Protein AF-A0A139CQV8-F1 (afdb_monomer_lite)

Structure (mmCIF, N/CA/C/O backbone):
data_AF-A0A139CQV8-F1
#
_entry.id   AF-A0A139CQV8-F1
#
loop_
_atom_site.group_PDB
_atom_site.id
_atom_site.type_symbol
_atom_site.label_atom_id
_atom_site.label_alt_id
_atom_site.label_comp_id
_atom_site.label_asym_id
_atom_site.label_entity_id
_atom_site.label_seq_id
_atom_site.pdbx_PDB_ins_code
_atom_site.Cartn_x
_atom_site.Cartn_y
_atom_site.Cartn_z
_atom_site.occupancy
_atom_site.B_iso_or_equiv
_atom_site.auth_seq_id
_atom_site.auth_comp_id
_atom_site.auth_asym_id
_atom_site.auth_atom_id
_atom_site.pdbx_PDB_model_num
ATOM 1 N N . MET A 1 1 ? 3.858 -13.547 3.467 1.00 70.50 1 MET A N 1
ATOM 2 C CA . MET A 1 1 ? 4.031 -12.184 4.027 1.00 70.50 1 MET A CA 1
ATOM 3 C C . MET A 1 1 ? 3.037 -11.959 5.156 1.00 70.50 1 MET A C 1
ATOM 5 O O . MET A 1 1 ? 1.861 -12.244 4.960 1.00 70.50 1 MET A O 1
ATOM 9 N N . ARG A 1 2 ? 3.491 -11.450 6.311 1.00 82.38 2 ARG A N 1
ATOM 10 C CA . ARG A 1 2 ? 2.631 -11.164 7.477 1.00 82.38 2 ARG A CA 1
ATOM 11 C C . ARG A 1 2 ? 1.582 -10.074 7.193 1.00 82.38 2 ARG A C 1
ATOM 13 O O . ARG A 1 2 ? 0.437 -10.244 7.586 1.00 82.38 2 ARG A O 1
ATOM 20 N N . ALA A 1 3 ? 1.937 -9.041 6.419 1.00 84.75 3 ALA A N 1
ATOM 21 C CA . ALA A 1 3 ? 1.016 -7.972 6.007 1.00 84.75 3 ALA A CA 1
ATOM 22 C C . ALA A 1 3 ? -0.212 -8.504 5.248 1.00 84.75 3 ALA A C 1
ATOM 24 O O . ALA A 1 3 ? -1.337 -8.283 5.670 1.00 84.75 3 ALA A O 1
ATOM 25 N N . LYS A 1 4 ? -0.013 -9.301 4.190 1.00 85.88 4 LYS A N 1
ATOM 26 C CA . LYS A 1 4 ? -1.122 -9.911 3.428 1.00 85.88 4 LYS A CA 1
ATOM 27 C C . LYS A 1 4 ? -2.075 -10.723 4.304 1.00 85.88 4 LYS A C 1
ATOM 29 O O . LYS A 1 4 ? -3.280 -10.699 4.089 1.00 85.88 4 LYS A O 1
ATOM 34 N N . LYS A 1 5 ? -1.522 -11.465 5.275 1.00 88.62 5 LYS A N 1
ATOM 35 C CA . LYS A 1 5 ? -2.326 -12.266 6.201 1.00 88.62 5 LYS A CA 1
ATOM 36 C C . LYS A 1 5 ? -3.226 -11.361 7.046 1.00 88.62 5 LYS A C 1
ATOM 38 O O . LYS A 1 5 ? -4.411 -11.640 7.129 1.00 88.62 5 LYS A O 1
ATOM 43 N N . PHE A 1 6 ? -2.690 -10.250 7.556 1.00 89.06 6 PHE A N 1
ATOM 44 C CA . PHE A 1 6 ? -3.457 -9.257 8.309 1.00 89.06 6 PHE A CA 1
ATOM 45 C C . PHE A 1 6 ? -4.657 -8.712 7.516 1.00 89.06 6 PHE A C 1
ATOM 47 O O . PHE A 1 6 ? -5.773 -8.743 8.026 1.00 89.06 6 PHE A O 1
ATOM 54 N N . PHE A 1 7 ? -4.460 -8.273 6.265 1.00 89.00 7 PHE A N 1
ATOM 55 C CA . PHE A 1 7 ? -5.565 -7.756 5.439 1.00 89.00 7 PHE A CA 1
ATOM 56 C C . PHE A 1 7 ? -6.601 -8.836 5.115 1.00 89.00 7 PHE A C 1
ATOM 58 O O . PHE A 1 7 ? -7.799 -8.591 5.220 1.00 89.00 7 PHE A O 1
ATOM 65 N N . ARG A 1 8 ? -6.148 -10.059 4.814 1.00 89.19 8 ARG A N 1
ATOM 66 C CA . ARG A 1 8 ? -7.038 -11.192 4.538 1.00 89.19 8 ARG A CA 1
ATOM 67 C C . ARG A 1 8 ? -7.851 -11.624 5.761 1.00 89.19 8 ARG A C 1
ATOM 69 O O . ARG A 1 8 ? -9.025 -11.924 5.620 1.00 89.19 8 ARG A O 1
ATOM 76 N N . GLU A 1 9 ? -7.251 -11.653 6.953 1.00 91.50 9 GLU A N 1
ATOM 77 C CA . GLU A 1 9 ? -7.955 -11.978 8.208 1.00 91.50 9 GLU A CA 1
ATOM 78 C C . GLU A 1 9 ? -8.992 -10.916 8.593 1.00 91.50 9 GLU A C 1
ATOM 80 O O . GLU A 1 9 ? -9.934 -11.208 9.323 1.00 91.50 9 GLU A O 1
ATOM 85 N N . LYS A 1 10 ? -8.820 -9.687 8.104 1.00 88.25 10 LYS A N 1
ATOM 86 C CA . LYS A 1 10 ? -9.754 -8.577 8.299 1.00 88.25 10 LYS A CA 1
ATOM 87 C C . LYS A 1 10 ? -10.819 -8.477 7.200 1.00 88.25 10 LYS A C 1
ATOM 89 O O . LYS A 1 10 ? -11.626 -7.558 7.271 1.00 88.25 10 LYS A O 1
ATOM 94 N N . ASP A 1 11 ? -10.809 -9.388 6.223 1.00 88.81 11 ASP A N 1
ATOM 95 C CA . ASP A 1 11 ? -11.665 -9.355 5.027 1.00 88.81 11 ASP A CA 1
ATOM 96 C C . ASP A 1 11 ? -11.565 -8.027 4.251 1.00 88.81 11 ASP A C 1
ATOM 98 O O . ASP A 1 11 ? -12.526 -7.523 3.680 1.00 88.81 11 ASP A O 1
ATOM 102 N N . ILE A 1 12 ? -10.373 -7.421 4.255 1.00 87.38 12 ILE A N 1
ATOM 103 C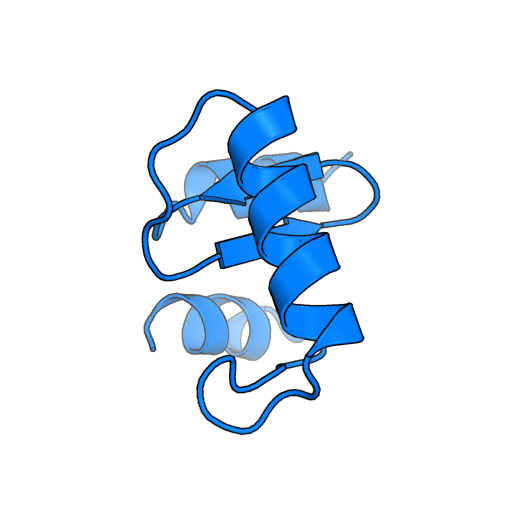 CA . ILE A 1 12 ? -10.125 -6.152 3.571 1.00 87.38 12 ILE A CA 1
ATOM 104 C C . ILE A 1 12 ? -9.648 -6.462 2.152 1.00 87.38 12 ILE A C 1
ATOM 106 O O . ILE A 1 12 ? -8.639 -7.163 2.005 1.00 87.38 12 ILE A O 1
ATOM 110 N N . PRO A 1 13 ? -10.311 -5.941 1.105 1.00 86.75 13 PRO A N 1
ATOM 111 C CA . PRO A 1 13 ? -9.814 -6.063 -0.255 1.00 86.75 13 PRO A CA 1
ATOM 112 C C . PRO A 1 13 ? -8.491 -5.306 -0.375 1.00 86.75 13 PRO A C 1
ATOM 114 O O . PRO A 1 13 ? -8.392 -4.134 -0.017 1.00 86.75 13 PRO A O 1
ATOM 117 N N . PHE A 1 14 ? -7.460 -5.986 -0.866 1.00 87.38 14 PHE A N 1
ATOM 118 C CA . PHE A 1 14 ? -6.152 -5.390 -1.096 1.00 87.38 14 PHE A CA 1
ATOM 119 C C . PHE A 1 14 ? -5.601 -5.854 -2.437 1.00 87.38 14 PHE A C 1
ATOM 121 O O . PHE A 1 14 ? -5.742 -7.021 -2.812 1.00 87.38 14 PHE A O 1
ATOM 128 N N . GLU A 1 15 ? -4.917 -4.950 -3.125 1.00 88.06 15 GLU A N 1
ATOM 129 C CA . GLU A 1 15 ? -4.102 -5.302 -4.277 1.00 88.06 15 GLU A CA 1
ATOM 130 C C . GLU A 1 15 ? -2.678 -5.618 -3.832 1.00 88.06 15 GLU A C 1
ATOM 132 O O . GLU A 1 15 ? -2.138 -5.043 -2.883 1.00 88.06 15 GLU A O 1
ATOM 137 N N . TYR A 1 16 ? -2.065 -6.584 -4.507 1.00 87.56 16 TYR A N 1
ATOM 138 C CA . TYR A 1 16 ? -0.675 -6.936 -4.280 1.00 87.56 16 TYR A CA 1
ATOM 139 C C . TYR A 1 16 ? 0.096 -6.836 -5.581 1.00 87.56 16 TYR A C 1
ATOM 141 O O . TYR A 1 16 ? -0.190 -7.551 -6.539 1.00 87.56 16 TYR A O 1
ATOM 149 N N . ILE A 1 17 ? 1.135 -6.014 -5.542 1.00 86.81 17 ILE A N 1
ATOM 150 C CA . ILE A 1 17 ? 2.111 -5.880 -6.609 1.00 86.81 17 ILE A CA 1
ATOM 151 C C . ILE A 1 17 ? 3.388 -6.586 -6.157 1.00 86.81 17 ILE A C 1
ATOM 153 O O . ILE A 1 17 ? 3.903 -6.347 -5.060 1.00 86.81 17 ILE A O 1
ATOM 157 N N . ASP A 1 18 ? 3.890 -7.486 -6.995 1.00 86.75 18 ASP A N 1
ATOM 158 C CA . ASP A 1 18 ? 5.183 -8.121 -6.780 1.00 86.75 18 ASP A CA 1
ATOM 159 C C . ASP A 1 18 ? 6.274 -7.211 -7.342 1.00 86.75 18 ASP A C 1
ATOM 161 O O . ASP A 1 18 ? 6.417 -7.104 -8.556 1.00 86.75 18 ASP A O 1
ATOM 165 N N . TYR A 1 19 ? 7.015 -6.523 -6.469 1.00 84.19 19 TYR A N 1
ATOM 166 C CA . TYR A 1 19 ? 8.024 -5.538 -6.876 1.00 84.19 19 TYR A CA 1
ATOM 167 C C . TYR A 1 19 ? 9.061 -6.120 -7.852 1.00 84.19 19 TYR A C 1
ATOM 169 O O . TYR A 1 19 ? 9.474 -5.439 -8.786 1.00 84.19 19 TYR A O 1
ATOM 177 N N . ASP A 1 20 ? 9.436 -7.392 -7.678 1.00 85.62 20 ASP A N 1
ATOM 178 C CA . ASP A 1 20 ? 10.415 -8.073 -8.535 1.00 85.62 20 ASP A CA 1
ATOM 179 C C . ASP A 1 20 ? 9.879 -8.349 -9.950 1.00 85.62 20 ASP A C 1
ATOM 181 O O . ASP A 1 20 ? 10.646 -8.429 -10.910 1.00 85.62 20 ASP A O 1
ATOM 185 N N . LYS A 1 21 ? 8.550 -8.426 -10.098 1.00 89.19 21 LYS A N 1
ATOM 186 C CA . LYS A 1 21 ? 7.857 -8.658 -11.375 1.00 89.19 21 LYS A CA 1
ATOM 187 C C . LYS A 1 21 ? 7.154 -7.423 -11.932 1.00 89.19 21 LYS A C 1
ATOM 189 O O . LYS A 1 21 ? 6.659 -7.481 -13.048 1.00 89.19 21 LYS A O 1
ATOM 194 N N . ALA A 1 22 ? 7.087 -6.340 -11.164 1.00 89.31 22 ALA A N 1
ATOM 195 C CA . ALA A 1 22 ? 6.440 -5.102 -11.569 1.00 89.31 22 ALA A CA 1
ATOM 196 C C . ALA A 1 22 ? 7.223 -4.414 -12.692 1.00 89.31 22 ALA A C 1
ATOM 198 O O . ALA A 1 22 ? 8.445 -4.571 -12.778 1.00 89.31 22 ALA A O 1
ATOM 199 N N . ASP A 1 23 ? 6.534 -3.621 -13.505 1.00 92.31 23 ASP A N 1
ATOM 200 C CA . ASP A 1 23 ? 7.147 -2.791 -14.537 1.00 92.31 23 ASP A CA 1
ATOM 201 C C . ASP A 1 23 ? 7.998 -1.661 -13.939 1.00 92.31 23 ASP A C 1
ATOM 203 O O . ASP A 1 23 ? 7.860 -1.283 -12.770 1.00 92.31 23 ASP A O 1
ATOM 207 N N . GLU A 1 24 ? 8.897 -1.107 -14.754 1.00 90.44 24 GLU A N 1
ATOM 208 C CA . GLU A 1 24 ? 9.832 -0.059 -14.331 1.00 90.44 24 GLU A CA 1
ATOM 209 C C . GLU A 1 24 ? 9.111 1.179 -13.775 1.00 90.44 24 GLU A C 1
ATOM 211 O O . GLU A 1 24 ? 9.520 1.718 -12.747 1.00 90.44 24 GLU A O 1
ATOM 216 N N . GLU A 1 25 ? 7.994 1.577 -14.390 1.00 90.88 25 GLU A N 1
ATOM 217 C CA . GLU A 1 25 ? 7.177 2.707 -13.934 1.00 90.88 25 GLU A CA 1
ATOM 218 C C . GLU A 1 25 ? 6.627 2.479 -12.520 1.00 90.88 25 GLU A C 1
ATOM 220 O O . GLU A 1 25 ? 6.763 3.336 -11.646 1.00 90.88 25 GLU A O 1
ATOM 225 N N . THR A 1 26 ? 6.078 1.292 -12.252 1.00 88.19 26 THR A N 1
ATOM 226 C CA . THR A 1 26 ? 5.548 0.941 -10.931 1.00 88.19 26 THR A CA 1
ATOM 227 C C . THR A 1 26 ? 6.652 0.901 -9.881 1.00 88.19 26 THR A C 1
ATOM 229 O O . THR A 1 26 ? 6.484 1.432 -8.783 1.00 88.19 26 THR A O 1
ATOM 232 N N . ARG A 1 27 ? 7.812 0.315 -10.209 1.00 88.88 27 ARG A N 1
ATOM 233 C CA . ARG A 1 27 ? 8.968 0.303 -9.298 1.00 88.88 27 ARG A CA 1
ATOM 234 C C . ARG A 1 27 ? 9.419 1.716 -8.964 1.00 88.88 27 ARG A C 1
ATOM 236 O O . ARG A 1 27 ? 9.677 2.006 -7.798 1.00 88.88 27 ARG A O 1
ATOM 243 N N . LYS A 1 28 ? 9.482 2.586 -9.974 1.00 89.75 28 LYS A N 1
ATOM 244 C CA . LYS A 1 28 ? 9.875 3.984 -9.820 1.00 89.75 28 LYS A CA 1
ATOM 245 C C . LYS A 1 28 ? 8.888 4.742 -8.936 1.00 89.75 28 LYS A C 1
ATOM 247 O O . LYS A 1 28 ? 9.324 5.382 -7.988 1.00 89.75 28 LYS A O 1
ATOM 252 N N . SER A 1 29 ? 7.583 4.576 -9.154 1.00 88.19 29 SER A N 1
ATOM 253 C CA . SER A 1 29 ? 6.558 5.170 -8.288 1.00 88.19 29 SER A CA 1
ATOM 254 C C . SER A 1 29 ? 6.704 4.719 -6.829 1.00 88.19 29 SER A C 1
ATOM 256 O O . SER A 1 29 ? 6.657 5.558 -5.935 1.00 88.19 29 SER A O 1
ATOM 258 N N . ILE A 1 30 ? 6.964 3.430 -6.572 1.00 85.19 30 ILE A N 1
ATOM 259 C CA . ILE A 1 30 ? 7.192 2.914 -5.209 1.00 85.19 30 ILE A CA 1
ATOM 260 C C . ILE A 1 30 ? 8.469 3.514 -4.596 1.00 85.19 30 ILE A C 1
ATOM 262 O O . ILE A 1 30 ? 8.489 3.870 -3.418 1.00 85.19 30 ILE A O 1
ATOM 266 N N . GLN A 1 31 ? 9.544 3.643 -5.379 1.00 85.62 31 GLN A N 1
ATOM 267 C CA . GLN A 1 31 ? 10.783 4.284 -4.928 1.00 85.62 31 GLN A CA 1
ATOM 268 C C . GLN A 1 31 ? 10.582 5.766 -4.595 1.00 85.62 31 GLN A C 1
ATOM 270 O O . GLN A 1 31 ? 11.124 6.243 -3.596 1.00 85.62 31 GLN A O 1
ATOM 275 N N . GLU A 1 32 ? 9.810 6.490 -5.405 1.00 87.75 32 GLU A N 1
ATOM 276 C CA . GLU A 1 32 ? 9.475 7.892 -5.161 1.00 87.75 32 GLU A CA 1
ATOM 277 C C . GLU A 1 32 ? 8.610 8.054 -3.908 1.00 87.75 32 GLU A C 1
ATOM 279 O O . GLU A 1 32 ? 8.926 8.908 -3.084 1.00 87.75 32 GLU A O 1
ATOM 284 N N . ASP A 1 33 ? 7.608 7.193 -3.702 1.00 84.56 33 ASP A N 1
ATOM 285 C CA . ASP A 1 33 ? 6.791 7.175 -2.481 1.00 84.56 33 ASP A CA 1
ATOM 286 C C . ASP A 1 33 ? 7.655 6.932 -1.223 1.00 84.56 33 ASP A C 1
ATOM 288 O O . ASP A 1 33 ? 7.547 7.680 -0.247 1.00 84.56 33 ASP A O 1
ATOM 292 N N . CYS A 1 34 ? 8.565 5.944 -1.250 1.00 81.81 34 CYS A N 1
ATOM 293 C CA . CYS A 1 34 ? 9.526 5.700 -0.162 1.00 81.81 34 CYS A CA 1
ATOM 294 C C . CYS A 1 34 ? 10.390 6.938 0.117 1.00 81.81 34 CYS A C 1
ATOM 296 O O . CYS A 1 34 ? 10.551 7.350 1.266 1.00 81.81 34 CYS A O 1
ATOM 298 N N . LYS A 1 35 ? 10.927 7.555 -0.943 1.00 83.38 35 LYS A N 1
ATOM 299 C CA . LYS A 1 35 ? 11.786 8.738 -0.835 1.00 83.38 35 LYS A CA 1
ATOM 300 C C . LYS A 1 35 ? 11.026 9.949 -0.294 1.00 83.38 35 LYS A C 1
ATOM 302 O O . LYS A 1 35 ? 11.582 10.690 0.511 1.00 83.38 35 LYS A O 1
ATOM 307 N N . ALA A 1 36 ? 9.772 10.135 -0.704 1.00 82.69 36 ALA A N 1
ATOM 308 C CA . ALA A 1 36 ? 8.903 11.200 -0.214 1.00 82.69 36 ALA A CA 1
ATOM 309 C C . ALA A 1 36 ? 8.610 11.058 1.288 1.00 82.69 36 ALA A C 1
ATOM 311 O O . ALA A 1 36 ? 8.540 12.060 1.994 1.00 82.69 36 ALA A O 1
ATOM 312 N N . HIS A 1 37 ? 8.509 9.823 1.785 1.00 76.38 37 HIS A N 1
ATOM 313 C CA . HIS A 1 37 ? 8.283 9.536 3.204 1.00 76.38 37 HIS A CA 1
ATOM 314 C C . HIS A 1 37 ? 9.576 9.499 4.035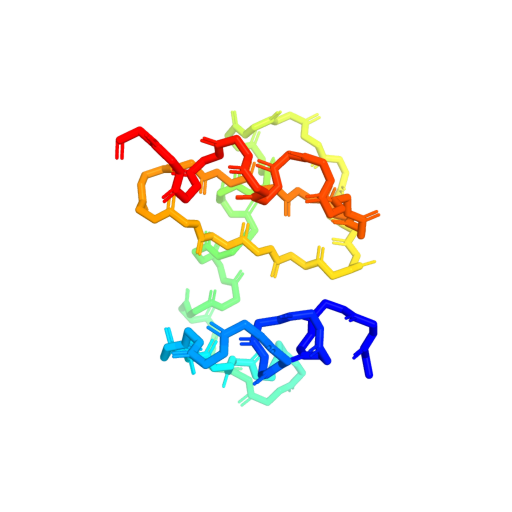 1.00 76.38 37 HIS A C 1
ATOM 316 O O . HIS A 1 37 ? 9.516 9.364 5.256 1.00 76.38 37 HIS A O 1
ATOM 322 N N . GLY A 1 38 ? 10.746 9.643 3.400 1.00 67.12 38 GLY A N 1
ATOM 323 C CA . GLY A 1 38 ? 12.045 9.637 4.075 1.00 67.12 38 GLY A CA 1
ATOM 324 C C . GLY A 1 38 ? 12.405 8.300 4.732 1.00 67.12 38 GLY A C 1
ATOM 325 O O . GLY A 1 38 ? 13.332 8.256 5.538 1.00 67.12 38 GLY A O 1
ATOM 326 N N . GLU A 1 39 ? 11.685 7.221 4.409 1.00 69.06 39 GLU A N 1
ATOM 327 C CA . GLU A 1 39 ? 11.958 5.881 4.925 1.00 69.06 39 GLU A CA 1
ATOM 328 C C . GLU A 1 39 ? 12.870 5.122 3.949 1.00 69.06 39 GLU A C 1
ATOM 330 O O . GLU A 1 39 ? 12.690 5.162 2.728 1.00 69.06 39 GLU A O 1
ATOM 335 N N . GLU A 1 40 ? 13.863 4.405 4.483 1.00 73.06 40 GLU A N 1
ATOM 336 C CA . GLU A 1 40 ? 14.648 3.469 3.679 1.00 73.06 40 GLU A CA 1
ATOM 337 C C . GLU A 1 40 ? 13.727 2.396 3.098 1.00 73.06 40 GLU A C 1
ATOM 339 O O . GLU A 1 40 ? 12.913 1.806 3.812 1.00 73.06 40 GLU A O 1
ATOM 344 N N . MET A 1 41 ? 13.876 2.131 1.798 1.00 73.50 41 MET A N 1
ATOM 345 C CA . MET A 1 41 ? 13.047 1.183 1.060 1.00 73.50 41 MET A CA 1
ATOM 346 C C . MET A 1 41 ? 13.099 -0.203 1.712 1.00 73.50 41 MET A C 1
ATOM 348 O O . MET A 1 41 ? 14.030 -0.979 1.505 1.00 73.50 41 MET A O 1
ATOM 352 N N . SER A 1 42 ? 12.076 -0.507 2.507 1.00 80.69 42 SER A N 1
ATOM 353 C CA . SER A 1 42 ? 11.980 -1.731 3.294 1.00 80.69 42 SER A CA 1
ATOM 354 C C . SER A 1 42 ? 10.676 -2.455 3.011 1.00 80.69 42 SER A C 1
ATOM 356 O O . SER A 1 42 ? 9.632 -1.861 2.746 1.00 80.69 42 SER A O 1
ATOM 358 N N . PHE A 1 43 ? 10.731 -3.780 3.093 1.00 80.94 43 PHE A N 1
ATOM 359 C CA . PHE A 1 43 ? 9.571 -4.625 2.857 1.00 80.94 43 PHE A CA 1
ATOM 360 C C . PHE A 1 43 ? 8.978 -5.128 4.175 1.00 80.94 43 PHE A C 1
ATOM 362 O O . PHE A 1 43 ? 9.716 -5.483 5.096 1.00 80.94 43 PHE A O 1
ATOM 369 N N . PRO A 1 44 ? 7.644 -5.260 4.264 1.00 86.44 44 PRO A N 1
ATOM 370 C CA . PRO A 1 44 ? 6.639 -4.952 3.240 1.00 86.44 44 PRO A CA 1
ATOM 371 C C . PRO A 1 44 ? 6.358 -3.447 3.097 1.00 86.44 44 PRO A C 1
ATOM 373 O O . PRO A 1 44 ? 6.284 -2.746 4.097 1.00 86.44 44 PRO A O 1
ATOM 376 N N . PHE A 1 45 ? 6.135 -2.991 1.866 1.00 87.06 45 PHE A N 1
ATOM 377 C CA . PHE A 1 45 ? 5.611 -1.659 1.567 1.00 87.06 45 PHE A CA 1
ATOM 378 C C . PHE A 1 45 ? 4.092 -1.749 1.410 1.00 87.06 45 PHE A C 1
ATOM 380 O O . PHE A 1 45 ? 3.604 -2.593 0.653 1.00 87.06 45 PHE A O 1
ATOM 387 N N . VAL A 1 46 ? 3.346 -0.930 2.145 1.00 89.00 46 VAL A N 1
ATOM 388 C CA . VAL A 1 46 ? 1.882 -0.940 2.126 1.00 89.00 46 VAL A CA 1
ATOM 389 C C . VAL A 1 46 ? 1.376 0.486 1.977 1.00 89.00 46 VAL A C 1
ATOM 391 O O . VAL A 1 46 ? 1.661 1.328 2.821 1.00 89.00 46 VAL A O 1
ATOM 394 N N . LYS A 1 47 ? 0.589 0.734 0.932 1.00 86.88 47 LYS A N 1
ATOM 395 C CA . LYS A 1 47 ? -0.103 2.004 0.706 1.00 86.88 47 LYS A CA 1
ATOM 396 C C . LYS A 1 47 ? -1.578 1.838 1.058 1.00 86.88 47 LYS A C 1
ATOM 398 O O . LYS A 1 47 ? -2.208 0.888 0.596 1.00 86.88 47 LYS A O 1
ATOM 403 N N . ILE A 1 48 ? -2.104 2.712 1.909 1.00 87.25 48 ILE A N 1
ATOM 404 C CA . ILE A 1 48 ? -3.505 2.718 2.345 1.00 87.25 48 ILE A CA 1
ATOM 405 C C . ILE A 1 48 ? -4.039 4.123 2.073 1.00 87.25 48 ILE A C 1
ATOM 407 O O . ILE A 1 48 ? -3.736 5.053 2.811 1.00 87.25 48 ILE A O 1
ATOM 411 N N . GLY A 1 49 ? -4.808 4.280 0.994 1.00 84.75 49 GLY A N 1
ATOM 412 C CA . GLY A 1 49 ? -5.233 5.602 0.530 1.00 84.75 49 GLY A CA 1
ATOM 413 C C . GLY A 1 49 ? -4.038 6.441 0.070 1.00 84.75 49 GLY A C 1
ATOM 414 O O . GLY A 1 49 ? -3.301 6.028 -0.828 1.00 84.75 49 GLY A O 1
ATOM 415 N N . GLU A 1 50 ? -3.854 7.606 0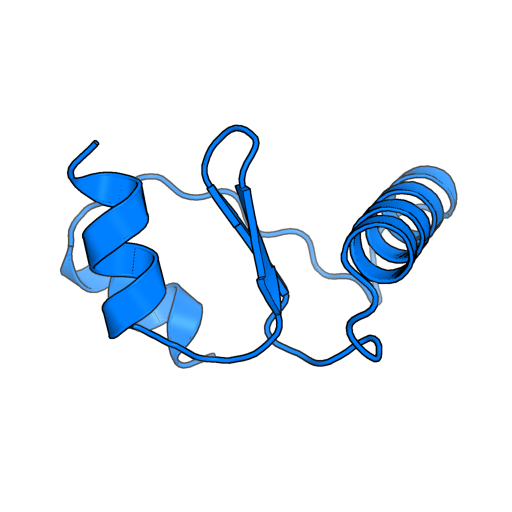.689 1.00 84.56 50 GLU A N 1
ATOM 416 C CA . GLU A 1 50 ? -2.715 8.505 0.447 1.00 84.56 50 GLU A CA 1
ATOM 417 C C . GLU A 1 50 ? -1.529 8.228 1.386 1.00 84.56 50 GLU A C 1
ATOM 419 O O . GLU A 1 50 ? -0.410 8.651 1.103 1.00 84.56 50 GLU A O 1
ATOM 424 N N . ASP A 1 51 ? -1.746 7.468 2.463 1.00 86.81 51 ASP A N 1
ATOM 425 C CA . ASP A 1 51 ? -0.717 7.139 3.442 1.00 86.81 51 ASP A CA 1
ATOM 426 C C . ASP A 1 51 ? 0.114 5.923 3.025 1.00 86.81 51 ASP A C 1
ATOM 428 O O . ASP A 1 51 ? -0.391 4.898 2.547 1.00 86.81 51 ASP A O 1
ATOM 432 N N . VAL A 1 52 ? 1.412 6.004 3.302 1.00 86.38 52 VAL A N 1
ATOM 433 C CA . VAL A 1 52 ? 2.366 4.921 3.083 1.00 86.38 52 VAL A CA 1
ATOM 434 C C . VAL A 1 52 ? 2.908 4.422 4.416 1.00 86.38 52 VAL A C 1
ATOM 436 O O . VAL A 1 52 ? 3.300 5.183 5.299 1.00 86.38 52 VAL A O 1
ATOM 439 N N . VAL A 1 53 ? 2.958 3.101 4.555 1.00 88.06 53 VAL A N 1
ATOM 440 C CA . VAL A 1 53 ? 3.577 2.422 5.688 1.00 88.06 53 VAL A CA 1
ATOM 441 C C . VAL A 1 53 ? 4.663 1.496 5.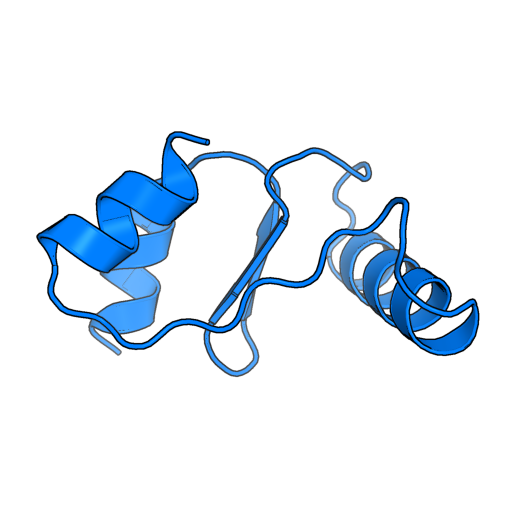173 1.00 88.06 53 VAL A C 1
ATOM 443 O O . VAL A 1 53 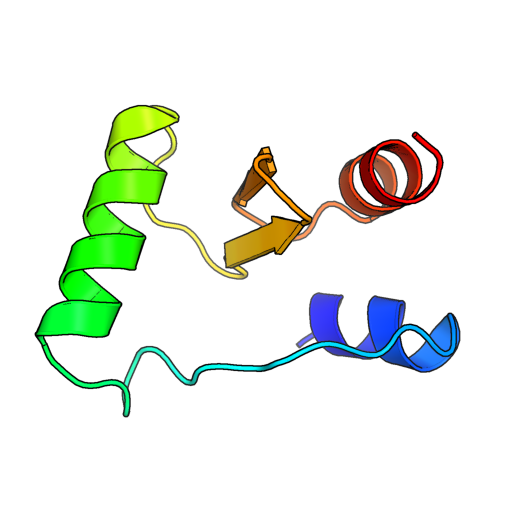? 4.387 0.466 4.547 1.00 88.06 53 VAL A O 1
ATOM 446 N N . VAL A 1 54 ? 5.904 1.851 5.487 1.00 87.81 54 VAL A N 1
ATOM 447 C CA . VAL A 1 54 ? 7.064 1.016 5.208 1.00 87.81 54 VAL A CA 1
ATOM 448 C C . VAL A 1 54 ? 7.310 0.074 6.392 1.00 87.81 54 VAL A C 1
ATOM 450 O O . VAL A 1 54 ? 7.262 0.456 7.562 1.00 87.81 54 VAL A O 1
ATOM 453 N N . GLY A 1 55 ? 7.532 -1.204 6.090 1.00 85.94 55 GLY A N 1
ATOM 454 C CA . GLY A 1 55 ? 7.698 -2.259 7.085 1.00 85.94 55 GLY A CA 1
ATOM 455 C C . GLY A 1 55 ? 6.379 -2.832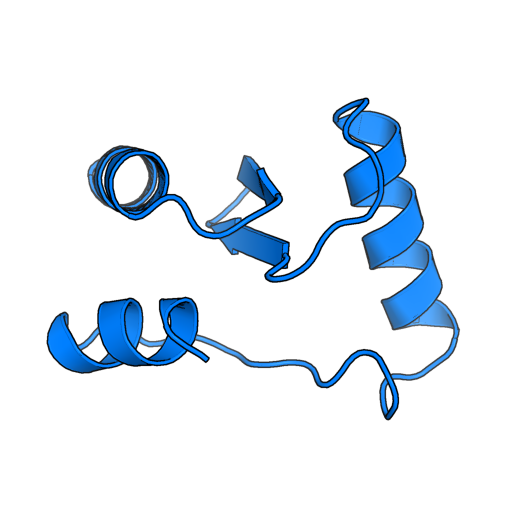 7.616 1.00 85.94 55 GLY A C 1
ATOM 456 O O . GLY A 1 55 ? 5.278 -2.329 7.388 1.00 85.94 55 GLY A O 1
ATOM 457 N N . TYR A 1 56 ? 6.481 -3.957 8.330 1.00 88.38 56 TYR A N 1
ATOM 458 C CA . TYR A 1 56 ? 5.313 -4.646 8.878 1.00 88.38 56 TYR A CA 1
ATOM 459 C C . TYR A 1 56 ? 4.864 -3.992 10.184 1.00 88.38 56 TYR A C 1
ATOM 461 O O . TYR A 1 56 ? 5.448 -4.258 11.234 1.00 88.38 56 TYR A O 1
ATOM 469 N N . ASN A 1 57 ? 3.806 -3.178 10.127 1.00 88.50 57 ASN A N 1
ATOM 470 C CA . ASN A 1 57 ? 3.284 -2.487 11.303 1.00 88.50 57 ASN A CA 1
ATOM 471 C C . ASN A 1 57 ? 1.738 -2.535 11.381 1.00 88.50 57 ASN A C 1
ATOM 473 O O . ASN A 1 57 ? 1.059 -1.620 10.907 1.00 88.50 57 ASN A O 1
ATOM 477 N N . PRO A 1 58 ? 1.155 -3.597 11.977 1.00 88.19 58 PRO A N 1
ATOM 478 C CA . PRO A 1 58 ? -0.296 -3.807 12.011 1.00 88.19 58 PRO A CA 1
ATOM 479 C C . PRO A 1 58 ? -1.058 -2.740 12.809 1.00 88.19 58 PRO A C 1
ATOM 481 O O . PRO A 1 58 ? -2.240 -2.499 12.545 1.00 88.19 58 PRO A O 1
ATOM 484 N N . GLU A 1 59 ? -0.397 -2.078 13.762 1.00 89.94 59 GLU A N 1
ATOM 485 C CA . GLU A 1 59 ? -0.981 -0.961 14.506 1.00 89.94 59 GLU A CA 1
ATOM 486 C C . GLU A 1 59 ? -1.194 0.258 13.606 1.00 89.94 59 GLU A C 1
ATOM 488 O O . GLU A 1 59 ? -2.287 0.826 13.605 1.00 89.94 59 GLU A O 1
ATOM 493 N N . LYS A 1 60 ? -0.191 0.622 12.788 1.00 89.19 60 LYS A N 1
ATOM 494 C CA . LYS A 1 60 ? -0.332 1.688 11.781 1.00 89.19 60 LYS A CA 1
ATOM 495 C C . LYS A 1 60 ? -1.423 1.339 10.771 1.00 89.19 60 LYS A C 1
ATOM 497 O O . LYS A 1 60 ? -2.295 2.168 10.541 1.00 89.19 60 LYS A O 1
ATOM 502 N N . TYR A 1 61 ? -1.442 0.109 10.246 1.00 90.44 61 TYR A N 1
ATOM 503 C CA . TYR A 1 61 ? -2.490 -0.315 9.306 1.00 90.44 61 TYR A CA 1
ATOM 504 C C . TYR A 1 61 ? -3.885 -0.145 9.911 1.00 90.44 61 TYR A C 1
ATOM 506 O O . TYR A 1 61 ? -4.766 0.434 9.289 1.00 90.44 61 TYR A O 1
ATOM 514 N N . SER A 1 62 ? -4.077 -0.599 11.153 1.00 89.50 62 SER A N 1
ATOM 515 C CA . SER A 1 62 ? -5.366 -0.486 11.842 1.00 89.50 62 SER A CA 1
ATOM 516 C C . SER A 1 62 ? -5.793 0.959 12.085 1.00 89.50 62 SER A C 1
ATOM 518 O O . SER A 1 62 ? -6.989 1.222 12.108 1.00 89.50 62 SER A O 1
ATOM 520 N N . LYS A 1 63 ? -4.846 1.877 12.317 1.00 90.19 63 LYS A N 1
ATOM 521 C CA . LYS A 1 63 ? -5.148 3.307 12.463 1.00 90.19 63 LYS A CA 1
ATOM 522 C C . LYS A 1 63 ? -5.592 3.907 11.132 1.00 90.19 63 LYS A C 1
ATOM 524 O O . LYS A 1 63 ? -6.638 4.536 11.100 1.00 90.19 63 LYS A O 1
ATOM 529 N N . LEU A 1 64 ? -4.849 3.647 10.057 1.00 89.06 64 LEU A N 1
ATOM 530 C CA . LEU A 1 64 ? -5.154 4.171 8.722 1.00 89.06 64 LEU A CA 1
ATOM 531 C C . LEU A 1 64 ? -6.490 3.654 8.175 1.00 89.06 64 LEU A C 1
ATOM 533 O O . LEU A 1 64 ? -7.234 4.400 7.563 1.00 89.06 64 LEU A O 1
ATOM 537 N N . LEU A 1 65 ? -6.832 2.395 8.455 1.00 85.94 65 LEU A N 1
ATOM 538 C CA . LEU A 1 65 ? -8.099 1.785 8.032 1.00 85.94 65 LEU A CA 1
ATOM 539 C C . LEU A 1 65 ? -9.328 2.239 8.839 1.00 85.94 65 LEU A C 1
ATOM 541 O O . LEU A 1 65 ? -10.444 1.858 8.498 1.00 85.94 65 LEU A O 1
ATOM 545 N N . LYS A 1 66 ? -9.135 2.950 9.955 1.00 82.19 66 LYS A N 1
ATOM 546 C CA . LYS A 1 66 ? -10.221 3.433 10.825 1.00 82.19 66 LYS A CA 1
ATOM 547 C C . LYS A 1 66 ? -10.553 4.914 10.616 1.00 82.19 66 LYS A C 1
ATOM 549 O O . LYS A 1 66 ? -11.498 5.375 11.258 1.00 82.19 66 LYS A O 1
ATOM 554 N N . SER A 1 67 ? -9.763 5.627 9.811 1.00 57.28 67 SER A N 1
ATOM 555 C CA . SER A 1 67 ? -9.984 7.036 9.461 1.00 57.28 67 SER A CA 1
ATOM 556 C C . SER A 1 67 ? -11.006 7.203 8.345 1.00 57.28 67 SER A C 1
ATOM 558 O O . SER A 1 67 ? -11.150 6.268 7.527 1.00 57.28 67 SER A O 1
#

Secondary structure (DSSP, 8-state):
-HHHHHHHHTT-------TTTS-HHHHHHHHHHHHHTT----SSEEEETTEEEES--HHHHHHHTT-

Sequence (67 aa):
MRAKKFFREKDIPFEYIDYDKADEETRKSIQEDCKAHGEEMSFPFVKIGEDVVVGYNPEKYSKLLKS

Foldseek 3Di:
DVQVVLCVVVVHDDDDDDLVPDDPVVVVVLVVLCVVVVHDQAPPWDDQPPDIDHDDDSPVVVVSVVD

pLDDT: mean 85.33, std 6.2, range [57.28, 92.31]

Radius of gyration: 11.92 Å; chains: 1; bounding box: 26×24×29 Å